Protein AF-B6QNZ9-F1 (afdb_monomer_lite)

Organism: Talaromyces marneffei (strain ATCC 18224 / CBS 334.59 / QM 7333) (NCBI:txid441960)

pLDDT: mean 78.68, std 23.87, range [28.11, 97.75]

Sequence (156 aa):
MSAETFTAIDEKLSDLDPTTTTTNTESVLPSVVNKGRLPYWLVNVPRDQWPDSCPEYLKEQSDKNIGILATPDEEYEWIRWEKVKELVRTNDIGKFQRLPSDLRRYLEYMFYLKQKYGSIMDFVVSERLHWDQEGGLKARGQPFECDGTYYFYLFS

Foldseek 3Di:
DDDDDDDDDDDDDDDDDDDDDDDDDDPDDVPPPDPDQDQLQCAPPDPVRDDPDRDPLRPPDDPVLSVQSSDHLVPDDDDDPVNVVVCVVVVVCVPDDDRNVVSVVVSVVLVVCCVPQVHPVSCCCCPPLVQCVPPHDDDDDDPPPDPSSDDDDDDD

Structure (mmCIF, N/CA/C/O backbone):
data_AF-B6QNZ9-F1
#
_entry.id   AF-B6QNZ9-F1
#
loop_
_atom_site.group_PDB
_atom_site.id
_atom_site.type_symbol
_atom_site.label_atom_id
_atom_site.label_alt_id
_atom_site.label_comp_id
_atom_site.label_asym_id
_atom_site.label_entity_id
_atom_site.label_seq_id
_atom_site.pdbx_PDB_ins_code
_atom_site.Cartn_x
_atom_site.Cartn_y
_atom_site.Cartn_z
_atom_site.occupancy
_atom_site.B_iso_or_equiv
_atom_site.auth_seq_id
_atom_site.auth_comp_id
_atom_site.auth_asym_id
_atom_site.auth_atom_id
_atom_site.pdbx_PDB_model_num
ATOM 1 N N . MET A 1 1 ? -77.987 -30.726 6.380 1.00 38.84 1 MET A N 1
ATOM 2 C CA . MET A 1 1 ? -76.918 -31.225 7.270 1.00 38.84 1 MET A CA 1
ATOM 3 C C . MET A 1 1 ? -76.407 -30.005 8.033 1.00 38.84 1 MET A C 1
ATOM 5 O O . MET A 1 1 ? -75.617 -29.266 7.473 1.00 38.84 1 MET A O 1
ATOM 9 N N . SER A 1 2 ? -77.211 -29.494 8.973 1.00 36.78 2 SER A N 1
ATOM 10 C CA . SER A 1 2 ? -77.195 -29.747 10.438 1.00 36.78 2 SER A CA 1
ATOM 11 C C . SER A 1 2 ? -76.055 -28.951 11.114 1.00 36.78 2 SER A C 1
ATOM 13 O O . SER A 1 2 ? -74.907 -29.261 10.832 1.00 36.78 2 SER A O 1
ATOM 15 N N . ALA A 1 3 ? -76.300 -27.788 11.752 1.00 29.36 3 ALA A N 1
ATOM 16 C CA . ALA A 1 3 ? -76.914 -27.561 13.089 1.00 29.36 3 ALA A CA 1
ATOM 17 C C . ALA A 1 3 ? -75.863 -27.845 14.208 1.00 29.36 3 ALA A C 1
ATOM 19 O O . ALA A 1 3 ? -75.221 -28.880 14.123 1.00 29.36 3 ALA A O 1
ATOM 20 N N . GLU A 1 4 ? -75.548 -27.053 15.245 1.00 36.56 4 GLU A N 1
ATOM 21 C CA . GLU A 1 4 ? -76.041 -25.802 15.847 1.00 36.56 4 GLU A CA 1
ATOM 22 C C . GLU A 1 4 ? -74.940 -25.167 16.733 1.00 36.56 4 GLU A C 1
ATOM 24 O O . GLU A 1 4 ? -73.913 -25.775 17.031 1.00 36.56 4 GLU A O 1
ATOM 29 N N . THR A 1 5 ? -75.219 -23.944 17.177 1.00 42.59 5 THR A N 1
ATOM 30 C CA . THR A 1 5 ? -74.669 -23.184 18.309 1.00 42.59 5 THR A CA 1
ATOM 31 C C . THR A 1 5 ? -74.682 -23.959 19.640 1.00 42.59 5 THR A C 1
ATOM 33 O O . THR A 1 5 ? -75.670 -24.623 19.938 1.00 42.59 5 THR A O 1
ATOM 36 N N . PHE A 1 6 ? -73.687 -23.758 20.518 1.00 36.94 6 PHE A N 1
ATOM 37 C CA . PHE A 1 6 ? -73.908 -23.840 21.971 1.00 36.94 6 PHE A CA 1
ATOM 38 C C . PHE A 1 6 ? -72.958 -22.933 22.772 1.00 36.94 6 PHE A C 1
ATOM 40 O O . PHE A 1 6 ? -71.812 -22.687 22.410 1.00 36.94 6 PHE A O 1
ATOM 47 N N . THR A 1 7 ? -73.535 -22.413 23.844 1.00 34.22 7 THR A N 1
ATOM 48 C CA . THR A 1 7 ? -73.175 -21.347 24.782 1.00 34.22 7 THR A CA 1
ATOM 49 C C . THR A 1 7 ? -72.118 -21.690 25.840 1.00 34.22 7 THR A C 1
ATOM 51 O O . THR A 1 7 ? -72.043 -22.825 26.290 1.00 34.22 7 THR A O 1
ATOM 54 N N . ALA A 1 8 ? -71.414 -20.634 26.272 1.00 34.53 8 ALA A N 1
ATOM 55 C CA . ALA A 1 8 ? -71.073 -20.219 27.644 1.00 34.53 8 ALA A CA 1
ATOM 56 C C . ALA A 1 8 ? -70.649 -21.253 28.708 1.00 34.53 8 ALA A C 1
ATOM 58 O O . ALA A 1 8 ? -71.414 -22.146 29.048 1.00 34.53 8 ALA A O 1
ATOM 59 N N . ILE A 1 9 ? -69.528 -20.958 29.380 1.00 40.38 9 ILE A N 1
ATOM 60 C CA . ILE A 1 9 ? -69.439 -20.939 30.852 1.00 40.38 9 ILE A CA 1
ATOM 61 C C . ILE A 1 9 ? -68.365 -19.931 31.289 1.00 40.38 9 ILE A C 1
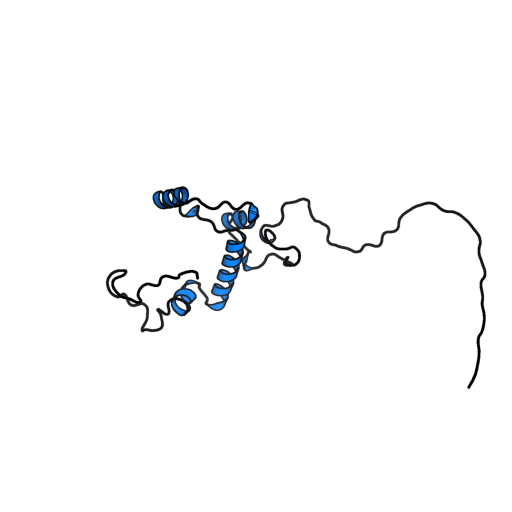ATOM 63 O O . ILE A 1 9 ? -67.204 -20.024 30.897 1.00 40.38 9 ILE A O 1
ATOM 67 N N . ASP A 1 10 ? -68.809 -18.973 32.093 1.00 36.75 10 ASP A N 1
ATOM 68 C CA . ASP A 1 10 ? -68.045 -18.024 32.895 1.00 36.75 10 ASP A CA 1
ATOM 69 C C . ASP A 1 10 ? -68.294 -18.424 34.355 1.00 36.75 10 ASP A C 1
ATOM 71 O O . ASP A 1 10 ? -69.453 -18.524 34.751 1.00 36.75 10 ASP A O 1
ATOM 75 N N . GLU A 1 11 ? -67.242 -18.705 35.125 1.00 38.25 11 GLU A N 1
ATOM 76 C CA . GLU A 1 11 ? -67.268 -18.584 36.587 1.00 38.25 11 GLU A CA 1
ATOM 77 C C . GLU A 1 11 ? -65.830 -18.595 37.133 1.00 38.25 11 GLU A C 1
ATOM 79 O O . GLU A 1 11 ? -65.190 -19.641 37.251 1.00 38.25 11 GLU A O 1
ATOM 84 N N . LYS A 1 12 ? -65.302 -17.417 37.483 1.00 35.50 12 LYS A N 1
ATOM 85 C CA . LYS A 1 12 ? -65.196 -16.973 38.888 1.00 35.50 12 LYS A CA 1
ATOM 86 C C . LYS A 1 12 ? -64.147 -15.863 39.042 1.00 35.50 12 LYS A C 1
ATOM 88 O O . LYS A 1 12 ? -62.945 -16.101 39.126 1.00 35.50 12 LYS A O 1
ATOM 93 N N . LEU A 1 13 ? -64.658 -14.638 39.124 1.00 29.86 13 LEU A N 1
ATOM 94 C CA . LEU A 1 13 ? -64.013 -13.470 39.724 1.00 29.86 13 LEU A CA 1
ATOM 95 C C . LEU A 1 13 ? -63.870 -13.680 41.247 1.00 29.86 13 LEU A C 1
ATOM 97 O O . LEU A 1 13 ? -64.850 -14.100 41.860 1.00 29.86 13 LEU A O 1
ATOM 101 N N . SER A 1 14 ? -62.722 -13.321 41.842 1.00 31.47 14 SER A N 1
ATOM 102 C CA . SER A 1 14 ? -62.644 -12.458 43.046 1.00 31.47 14 SER A CA 1
ATOM 103 C C . SER A 1 14 ? -61.202 -12.309 43.584 1.00 31.47 14 SER A C 1
ATOM 105 O O . SER A 1 14 ? -60.673 -13.224 44.212 1.00 31.47 14 SER A O 1
ATOM 107 N N . ASP A 1 15 ? -60.661 -11.106 43.357 1.00 32.25 15 ASP A N 1
ATOM 108 C CA . ASP A 1 15 ? -59.998 -10.204 44.322 1.00 32.25 15 ASP A CA 1
ATOM 109 C C . ASP A 1 15 ? -58.482 -10.262 44.652 1.00 32.25 15 ASP A C 1
ATOM 111 O O . ASP A 1 15 ? -57.931 -11.295 45.024 1.00 32.25 15 ASP A O 1
ATOM 115 N N . LEU A 1 16 ? -57.915 -9.029 44.679 1.00 37.25 16 LEU A N 1
ATOM 116 C CA . LEU A 1 16 ? -56.662 -8.502 45.288 1.00 37.25 16 LEU A CA 1
ATOM 117 C C . LEU A 1 16 ? -55.397 -8.543 44.395 1.00 37.25 16 LEU A C 1
ATOM 119 O O . LEU A 1 16 ? -55.033 -9.605 43.912 1.00 37.25 16 LEU A O 1
ATOM 123 N N . ASP A 1 17 ? -54.577 -7.508 44.158 1.00 36.06 17 ASP A N 1
ATOM 124 C CA . ASP A 1 17 ? -54.485 -6.045 44.383 1.00 36.06 17 ASP A CA 1
ATOM 125 C C . ASP A 1 17 ? -53.290 -5.580 43.479 1.00 36.06 17 ASP A C 1
ATOM 127 O O . ASP A 1 17 ? -52.432 -6.412 43.157 1.00 36.06 17 ASP A O 1
ATOM 131 N N . PRO A 1 18 ? -53.173 -4.322 43.004 1.00 45.38 18 PRO A N 1
ATOM 132 C CA . PRO A 1 18 ? -52.130 -3.903 42.069 1.00 45.38 18 PRO A CA 1
ATOM 133 C C . PRO A 1 18 ? -50.874 -3.472 42.831 1.00 45.38 18 PRO A C 1
ATOM 135 O O . PRO A 1 18 ? -51.019 -2.680 43.752 1.00 45.38 18 PRO A O 1
ATOM 138 N N . THR A 1 19 ? -49.665 -3.927 42.454 1.00 32.75 19 THR A N 1
ATOM 139 C CA . THR A 1 19 ? -48.354 -3.235 42.635 1.00 32.75 19 THR A CA 1
ATOM 140 C C . THR A 1 19 ? -47.168 -4.179 42.320 1.00 32.75 19 THR A C 1
ATOM 142 O O . THR A 1 19 ? -46.928 -5.144 43.030 1.00 32.75 19 THR A O 1
ATOM 145 N N . THR A 1 20 ? -46.402 -3.819 41.278 1.00 30.30 20 THR A N 1
ATOM 146 C CA . THR A 1 20 ? -44.933 -3.972 41.090 1.00 30.30 20 THR A CA 1
ATOM 147 C C . THR A 1 20 ? -44.271 -5.369 41.035 1.00 30.30 20 THR A C 1
ATOM 149 O O . THR A 1 20 ? -44.260 -6.115 42.006 1.00 30.30 20 THR A O 1
ATOM 152 N N . THR A 1 21 ? -43.486 -5.569 39.957 1.00 28.11 21 THR A N 1
ATOM 153 C CA . THR A 1 21 ? -42.100 -6.127 39.915 1.00 28.11 21 THR A CA 1
ATOM 154 C C . THR A 1 21 ? -41.899 -7.337 38.982 1.00 28.11 21 THR A C 1
ATOM 156 O O . THR A 1 21 ? -42.278 -8.455 39.296 1.00 28.11 21 THR A O 1
ATOM 159 N N . THR A 1 22 ? -41.192 -7.075 37.873 1.00 33.19 22 THR A N 1
ATOM 160 C CA . THR A 1 22 ? -40.150 -7.909 37.232 1.00 33.19 22 THR A CA 1
ATOM 161 C C . THR A 1 22 ? -40.462 -9.360 36.855 1.00 33.19 22 THR A C 1
ATOM 163 O O . THR A 1 22 ? -40.419 -10.252 37.694 1.00 33.19 22 THR A O 1
ATOM 166 N N . THR A 1 23 ? -40.508 -9.650 35.549 1.00 31.14 23 THR A N 1
ATOM 167 C CA . THR A 1 23 ? -39.873 -10.868 35.009 1.00 31.14 23 THR A CA 1
ATOM 168 C C . THR A 1 23 ? -39.393 -10.634 33.575 1.00 31.14 23 THR A C 1
ATOM 170 O O . THR A 1 23 ? -40.147 -10.224 32.697 1.00 31.14 23 THR A O 1
ATOM 173 N N . ASN A 1 24 ? -38.096 -10.863 33.386 1.00 37.91 24 ASN A N 1
ATOM 174 C CA . ASN A 1 24 ? -37.327 -10.729 32.158 1.00 37.91 24 ASN A CA 1
ATOM 175 C C . ASN A 1 24 ? -37.761 -11.753 31.095 1.00 37.91 24 ASN A C 1
ATOM 177 O O . ASN A 1 24 ? -38.006 -12.914 31.413 1.00 37.91 24 ASN A O 1
ATOM 181 N N . THR A 1 25 ? -37.763 -11.363 29.819 1.00 39.09 25 THR A N 1
ATOM 182 C CA . THR A 1 25 ? -37.587 -12.300 28.698 1.00 39.09 25 THR A CA 1
ATOM 183 C C . THR A 1 25 ? -36.467 -11.767 27.819 1.00 39.09 25 THR A C 1
ATOM 185 O O . THR A 1 25 ? -36.563 -10.728 27.172 1.00 39.09 25 THR A O 1
ATOM 188 N N . GLU A 1 26 ? -35.360 -12.479 27.925 1.00 36.31 26 GLU A N 1
ATOM 189 C CA . GLU A 1 26 ? -34.033 -12.224 27.399 1.00 36.31 26 GLU A CA 1
ATOM 190 C C . GLU A 1 26 ? -34.015 -12.543 25.893 1.00 36.31 26 GLU A C 1
ATOM 192 O O . GLU A 1 26 ? -33.980 -13.705 25.497 1.00 36.31 26 GLU A O 1
ATOM 197 N N . SER A 1 27 ? -34.045 -11.525 25.025 1.00 38.84 27 SER A N 1
ATOM 198 C CA . SER A 1 27 ? -33.531 -11.681 23.660 1.00 38.84 27 SER A CA 1
ATOM 199 C C . SER A 1 27 ? -32.040 -11.366 23.707 1.00 38.84 27 SER A C 1
ATOM 201 O O . SER A 1 27 ? -31.637 -10.201 23.744 1.00 38.84 27 SER A O 1
ATOM 203 N N . VAL A 1 28 ? -31.226 -12.415 23.783 1.00 42.44 28 VAL A N 1
ATOM 204 C CA . VAL A 1 28 ? -29.765 -12.343 23.851 1.00 42.44 28 VAL A CA 1
ATOM 205 C C . VAL A 1 28 ? -29.221 -11.754 22.545 1.00 42.44 28 VAL A C 1
ATOM 207 O O . VAL A 1 28 ? -28.956 -12.458 21.576 1.00 42.44 28 VAL A O 1
ATOM 210 N N . LEU A 1 29 ? -29.055 -10.435 22.518 1.00 43.94 29 LEU A N 1
ATOM 211 C CA . LEU A 1 29 ? -28.046 -9.778 21.696 1.00 43.94 29 LEU A CA 1
ATOM 212 C C . LEU A 1 29 ? -26.705 -9.978 22.412 1.00 43.94 29 LEU A C 1
ATOM 214 O O . LEU A 1 29 ? -26.655 -9.776 23.628 1.00 43.94 29 LEU A O 1
ATOM 218 N N . PRO A 1 30 ? -25.595 -10.300 21.730 1.00 43.25 30 PRO A N 1
ATOM 219 C CA . PRO A 1 30 ? -24.280 -10.178 22.339 1.00 43.25 30 PRO A CA 1
ATOM 220 C C . PRO A 1 30 ? -23.923 -8.686 22.454 1.00 43.25 30 PRO A C 1
ATOM 222 O O . PRO A 1 30 ? -23.079 -8.150 21.741 1.00 43.25 30 PRO A O 1
ATOM 225 N N . SER A 1 31 ? -24.589 -7.985 23.372 1.00 48.88 31 SER A N 1
ATOM 226 C CA . SER A 1 31 ? -24.222 -6.654 23.832 1.00 48.88 31 SER A CA 1
ATOM 227 C C . SER A 1 31 ? -23.122 -6.782 24.881 1.00 48.88 31 SER A C 1
ATOM 229 O O . SER A 1 31 ? -23.339 -6.580 26.072 1.00 48.88 31 SER A O 1
ATOM 231 N N . VAL A 1 32 ? -21.913 -7.095 24.424 1.00 44.34 32 VAL A N 1
ATOM 232 C CA . VAL A 1 32 ? -20.689 -6.715 25.138 1.00 44.34 32 VAL A CA 1
ATOM 233 C C . VAL A 1 32 ? -19.912 -5.779 24.225 1.00 44.34 32 VAL A C 1
ATOM 235 O O . VAL A 1 32 ? -18.787 -6.038 23.809 1.00 44.34 32 VAL A O 1
ATOM 238 N N . VAL A 1 33 ? -20.539 -4.652 23.880 1.00 43.19 33 VAL A N 1
ATOM 239 C CA . VAL A 1 33 ? -19.788 -3.504 23.379 1.00 43.19 33 VAL A CA 1
ATOM 240 C C . VAL A 1 33 ? -19.162 -2.870 24.611 1.00 43.19 33 VAL A C 1
ATOM 242 O O . VAL A 1 33 ? -19.738 -1.993 25.253 1.00 43.19 33 VAL A O 1
ATOM 245 N N . ASN A 1 34 ? -17.972 -3.358 24.970 1.00 44.84 34 ASN A N 1
ATOM 246 C CA . ASN A 1 34 ? -17.006 -2.535 25.684 1.00 44.84 34 ASN A CA 1
ATOM 247 C C . ASN A 1 34 ? -17.064 -1.136 25.049 1.00 44.84 34 ASN A C 1
ATOM 249 O O . ASN A 1 34 ? -17.006 -1.031 23.823 1.00 44.84 34 ASN A O 1
ATOM 253 N N . LYS A 1 35 ? -17.145 -0.061 25.842 1.00 46.28 35 LYS A N 1
ATOM 254 C CA . LYS A 1 35 ? -16.841 1.309 25.376 1.00 46.28 35 LYS A CA 1
ATOM 255 C C . LYS A 1 35 ? -15.336 1.428 25.063 1.00 46.28 35 LYS A C 1
ATOM 257 O O . LYS A 1 35 ? -14.641 2.301 25.567 1.00 46.28 35 LYS A O 1
ATOM 262 N N . GLY A 1 36 ? -14.827 0.473 24.297 1.00 56.78 36 GLY A N 1
ATOM 263 C CA . GLY A 1 36 ? -13.462 0.283 23.869 1.00 56.78 36 GLY A CA 1
ATOM 264 C C . GLY A 1 36 ? -13.418 0.472 22.364 1.00 56.78 36 GLY A C 1
ATOM 265 O O . GLY A 1 36 ? -14.348 0.124 21.639 1.00 56.78 36 GLY A O 1
ATOM 266 N N . ARG A 1 37 ? -12.339 1.100 21.922 1.00 80.75 37 ARG A N 1
ATOM 267 C CA . ARG A 1 37 ? -12.009 1.376 20.526 1.00 80.75 37 ARG A CA 1
ATOM 268 C C . ARG A 1 37 ? -12.308 0.154 19.642 1.00 80.75 37 ARG A C 1
ATOM 270 O O . ARG A 1 37 ? -11.962 -0.966 20.018 1.00 80.75 37 ARG A O 1
ATOM 277 N N . LEU A 1 38 ? -12.960 0.371 18.496 1.00 90.94 38 LEU A N 1
ATOM 278 C CA . LEU A 1 38 ? -13.261 -0.705 17.546 1.00 90.94 38 LEU A CA 1
ATOM 279 C C . LEU A 1 38 ? -11.969 -1.450 17.156 1.00 90.94 38 LEU A C 1
ATOM 281 O O . LEU A 1 38 ? -10.926 -0.806 17.001 1.00 90.94 38 LEU A O 1
ATOM 285 N N . PRO A 1 39 ? -12.015 -2.782 16.966 1.00 94.62 39 PRO A N 1
ATOM 286 C CA . PRO A 1 39 ? -10.936 -3.509 16.309 1.00 94.62 39 PRO A CA 1
ATOM 287 C C . PRO A 1 39 ? -10.586 -2.861 14.963 1.00 94.62 39 PRO A C 1
ATOM 289 O O . PRO A 1 39 ? -11.488 -2.481 14.218 1.00 94.62 39 PRO A O 1
ATOM 292 N N . TYR A 1 40 ? -9.296 -2.774 14.623 1.00 95.50 40 TYR A N 1
ATOM 293 C CA . TYR A 1 40 ? -8.833 -2.098 13.397 1.00 95.50 40 TYR A CA 1
ATOM 294 C C . TYR A 1 40 ? -9.516 -2.630 12.124 1.00 95.50 40 TYR A C 1
ATOM 296 O O . TYR A 1 40 ? -9.830 -1.874 11.214 1.00 95.50 40 TYR A O 1
ATOM 304 N N . TRP A 1 41 ? -9.821 -3.929 12.072 1.00 95.75 41 TRP A N 1
ATOM 305 C CA . TRP A 1 41 ? -10.470 -4.563 10.924 1.00 95.75 41 TRP A CA 1
ATOM 306 C C . TRP A 1 41 ? -11.964 -4.224 10.792 1.00 95.75 41 TRP A C 1
ATOM 308 O O . TRP A 1 41 ? -12.531 -4.499 9.735 1.00 95.75 41 TRP A O 1
ATOM 318 N N . LEU A 1 42 ? -12.576 -3.565 11.783 1.00 96.50 42 LEU A N 1
ATOM 319 C CA . LEU A 1 42 ? -13.943 -3.024 11.730 1.00 96.50 42 LEU A CA 1
ATOM 320 C C . LEU A 1 42 ? -14.000 -1.516 11.444 1.00 96.50 42 LEU A C 1
ATOM 322 O O . LEU A 1 42 ? -15.070 -0.996 11.128 1.00 96.50 42 LEU A O 1
ATOM 326 N N . VAL A 1 43 ? -12.876 -0.801 11.540 1.00 95.38 43 VAL A N 1
ATOM 327 C CA . VAL A 1 43 ? -12.821 0.639 11.244 1.00 95.38 43 VAL A CA 1
ATOM 328 C C . VAL A 1 43 ? -13.074 0.872 9.747 1.00 95.38 43 VAL A C 1
ATOM 330 O O . VAL A 1 43 ? -12.622 0.089 8.903 1.00 95.38 43 VAL A O 1
ATOM 333 N N . ASN A 1 44 ? -13.831 1.929 9.431 1.00 95.56 44 ASN A N 1
ATOM 334 C CA . ASN A 1 44 ? -14.304 2.296 8.085 1.00 95.56 44 ASN A CA 1
ATOM 335 C C . ASN A 1 44 ? -15.192 1.243 7.393 1.00 95.56 44 ASN A C 1
ATOM 337 O O . ASN A 1 44 ? -15.365 1.285 6.177 1.00 95.56 44 ASN A O 1
ATOM 341 N N . VAL A 1 45 ? -15.773 0.302 8.148 1.00 94.75 45 VAL A N 1
ATOM 342 C CA . VAL A 1 45 ? -16.742 -0.673 7.624 1.00 94.75 45 VAL A CA 1
ATOM 343 C C . VAL A 1 45 ? -18.142 -0.333 8.148 1.00 94.75 45 VAL A C 1
ATOM 345 O O . VAL A 1 45 ? -18.327 -0.275 9.371 1.00 94.75 45 VAL A O 1
ATOM 348 N N . PRO A 1 46 ? -19.139 -0.127 7.265 1.00 94.25 46 PRO A N 1
ATOM 349 C CA . PRO A 1 46 ? -20.537 0.013 7.663 1.00 94.25 46 PRO A CA 1
ATOM 350 C C . PRO A 1 46 ? -20.997 -1.166 8.527 1.00 94.25 46 PRO A C 1
ATOM 352 O O . PRO A 1 46 ? -20.605 -2.308 8.292 1.00 94.25 46 PRO A O 1
ATOM 355 N N . ARG A 1 47 ? -21.816 -0.901 9.551 1.00 92.44 47 ARG A N 1
ATOM 356 C CA . ARG A 1 47 ? -22.203 -1.909 10.559 1.00 92.44 47 ARG A CA 1
ATOM 357 C C . ARG A 1 47 ? -22.929 -3.118 9.960 1.00 92.44 47 ARG A C 1
ATOM 359 O O . ARG A 1 47 ? -22.798 -4.220 10.476 1.00 92.44 47 ARG A O 1
ATOM 366 N N . ASP A 1 48 ? -23.677 -2.904 8.888 1.00 95.69 48 ASP A N 1
ATOM 367 C CA . ASP A 1 48 ? -24.368 -3.920 8.090 1.00 95.69 48 ASP A CA 1
ATOM 368 C C . ASP A 1 48 ? -23.416 -4.852 7.320 1.00 95.69 48 ASP A C 1
ATOM 370 O O . ASP A 1 48 ? -23.825 -5.930 6.904 1.00 95.69 48 ASP A O 1
ATOM 374 N N . GLN A 1 49 ? -22.148 -4.464 7.165 1.00 94.38 49 GLN A N 1
ATOM 375 C CA . GLN A 1 49 ? -21.113 -5.206 6.436 1.00 94.38 49 GLN A CA 1
ATOM 376 C C . GLN A 1 49 ? -20.024 -5.760 7.361 1.00 94.38 49 GLN A C 1
ATOM 378 O O . GLN A 1 49 ? -18.951 -6.156 6.901 1.00 94.38 49 GLN A O 1
ATOM 383 N N . TRP A 1 50 ? -20.251 -5.757 8.675 1.00 94.75 50 TRP A N 1
ATOM 384 C CA . TRP A 1 50 ? -19.273 -6.284 9.618 1.00 94.75 50 TRP A CA 1
ATOM 385 C C . TRP A 1 50 ? -19.117 -7.796 9.441 1.00 94.75 50 TRP A C 1
ATOM 387 O O . TRP A 1 50 ? -20.105 -8.520 9.553 1.00 94.75 50 TRP A O 1
ATOM 397 N N . PRO A 1 51 ? -17.892 -8.287 9.184 1.00 93.44 51 PRO A N 1
ATOM 398 C CA . PRO A 1 51 ? -17.659 -9.717 9.111 1.00 93.44 51 PRO A CA 1
ATOM 399 C C . PRO A 1 51 ? -17.732 -10.338 10.512 1.00 93.44 51 PRO A C 1
ATOM 401 O O . PRO A 1 51 ? -17.368 -9.702 11.503 1.00 93.44 51 PRO A O 1
ATOM 404 N N . ASP A 1 52 ? -18.133 -11.609 10.584 1.00 92.56 52 ASP A N 1
ATOM 405 C CA . ASP A 1 52 ? -18.242 -12.357 11.848 1.00 92.56 52 ASP A CA 1
ATOM 406 C C . ASP A 1 52 ? -16.893 -12.513 12.573 1.00 92.56 52 ASP A C 1
ATOM 408 O O . ASP A 1 52 ? -16.831 -12.718 13.785 1.00 92.56 52 ASP A O 1
ATOM 412 N N . SER A 1 53 ? -15.789 -12.437 11.826 1.00 95.00 53 SER A N 1
ATOM 413 C CA . SER A 1 53 ? -14.426 -12.555 12.341 1.00 95.00 53 SER A CA 1
ATOM 414 C C . SER A 1 53 ? -13.438 -11.731 11.510 1.00 95.00 53 SER A C 1
ATOM 416 O O . SER A 1 53 ? -13.776 -11.233 10.435 1.00 95.00 53 SER A O 1
ATOM 418 N N . CYS A 1 54 ? -12.205 -11.577 12.007 1.00 96.12 54 CYS A N 1
ATOM 419 C CA . CYS A 1 54 ? -11.154 -10.861 11.283 1.00 96.12 54 CYS A CA 1
ATOM 420 C C . CYS A 1 54 ? -10.858 -11.558 9.937 1.00 96.12 54 CYS A C 1
ATOM 422 O O . CYS A 1 54 ? -10.436 -12.721 9.957 1.00 96.12 54 CYS A O 1
ATOM 424 N N . PRO A 1 55 ? -11.038 -10.872 8.788 1.00 97.00 55 PRO A N 1
ATOM 425 C CA . PRO A 1 55 ? -10.764 -11.447 7.475 1.00 97.00 55 PRO A CA 1
ATOM 426 C C . PRO A 1 55 ? -9.326 -11.957 7.352 1.00 97.00 55 PRO A C 1
ATOM 428 O O . PRO A 1 55 ? -8.399 -11.300 7.822 1.00 97.00 55 PRO A O 1
ATOM 431 N N . GLU A 1 56 ? -9.119 -13.087 6.665 1.00 97.06 56 GLU A N 1
ATOM 432 C CA . GLU A 1 56 ? -7.786 -13.701 6.506 1.00 97.06 56 GLU A CA 1
ATOM 433 C C . GLU A 1 56 ? -6.741 -12.722 5.960 1.00 97.06 56 GLU A C 1
ATOM 435 O O . GLU A 1 56 ? -5.628 -12.650 6.471 1.00 97.06 56 GLU A O 1
ATOM 440 N N . TYR A 1 57 ? -7.115 -11.900 4.974 1.00 96.50 57 TYR A N 1
ATOM 441 C CA . TYR A 1 57 ? -6.214 -10.919 4.363 1.00 96.50 57 TYR A CA 1
ATOM 442 C C . TYR A 1 57 ? -5.800 -9.775 5.307 1.00 96.50 57 TYR A C 1
ATOM 444 O O . TYR A 1 57 ? -4.890 -9.013 4.981 1.00 96.50 57 TYR A O 1
ATOM 452 N N . LEU A 1 58 ? -6.459 -9.646 6.462 1.00 97.12 58 LEU A N 1
ATOM 453 C CA . LEU A 1 58 ? -6.123 -8.696 7.522 1.00 97.12 58 LEU A CA 1
ATOM 454 C C . LEU A 1 58 ? -5.451 -9.360 8.717 1.00 97.12 58 LEU A C 1
ATOM 456 O O . LEU A 1 58 ? -5.020 -8.653 9.619 1.00 97.12 58 LEU A O 1
ATOM 460 N N . LYS A 1 59 ? -5.310 -10.685 8.753 1.00 95.69 59 LYS A N 1
ATOM 461 C CA . LYS A 1 59 ? -4.533 -11.323 9.814 1.00 95.69 59 LYS A CA 1
ATOM 462 C C . LYS A 1 59 ? -3.049 -11.001 9.652 1.00 95.69 59 LYS A C 1
ATOM 464 O O . LYS A 1 59 ? -2.578 -10.702 8.553 1.00 95.69 59 LYS A O 1
ATOM 469 N N . GLU A 1 60 ? -2.339 -11.021 10.780 1.00 93.25 60 GLU A N 1
ATOM 470 C CA . GLU A 1 60 ? -0.872 -10.907 10.843 1.00 93.25 60 GLU A CA 1
ATOM 471 C C . GLU A 1 60 ? -0.297 -9.673 10.120 1.00 93.25 60 GLU A C 1
ATOM 473 O O . GLU A 1 60 ? 0.800 -9.696 9.562 1.00 93.25 60 GLU A O 1
ATOM 478 N N . GLN A 1 61 ? -1.041 -8.565 10.124 1.00 96.12 61 GLN A N 1
ATOM 479 C CA . GLN A 1 61 ? -0.551 -7.305 9.575 1.00 96.12 61 GLN A CA 1
ATOM 480 C C . GLN A 1 61 ? 0.543 -6.703 10.458 1.00 96.12 61 GLN A C 1
ATOM 482 O O . GLN A 1 61 ? 0.546 -6.864 11.676 1.00 96.12 61 GLN A O 1
ATOM 487 N N . SER A 1 62 ? 1.460 -5.964 9.834 1.00 95.44 62 SER A N 1
ATOM 488 C CA . SER A 1 62 ? 2.484 -5.215 10.563 1.00 95.44 62 SER A CA 1
ATOM 489 C C . SER A 1 62 ? 1.863 -4.144 11.460 1.00 95.44 62 SER A C 1
ATOM 491 O O . SER A 1 62 ? 0.805 -3.599 11.137 1.00 95.44 62 SER A O 1
ATOM 493 N N . ASP A 1 63 ? 2.567 -3.752 12.523 1.00 95.62 63 ASP A N 1
ATOM 494 C CA . ASP A 1 63 ? 2.118 -2.688 13.435 1.00 95.62 63 ASP A CA 1
ATOM 495 C C . ASP A 1 63 ? 1.787 -1.385 12.697 1.00 95.62 63 ASP A C 1
ATOM 497 O O . ASP A 1 63 ? 0.813 -0.703 13.017 1.00 95.62 63 ASP A O 1
ATOM 501 N N . LYS A 1 64 ? 2.556 -1.062 11.646 1.00 94.12 64 LYS A N 1
ATOM 502 C CA . LYS A 1 64 ? 2.284 0.090 10.779 1.00 94.12 64 LYS A CA 1
ATOM 503 C C . LYS A 1 64 ? 0.935 -0.050 10.069 1.00 94.12 64 LYS A C 1
ATOM 505 O O . LYS A 1 64 ? 0.156 0.899 10.062 1.00 94.12 64 LYS A O 1
ATOM 510 N N . ASN A 1 65 ? 0.658 -1.205 9.465 1.00 96.00 65 ASN A N 1
ATOM 511 C CA . ASN A 1 65 ? -0.606 -1.439 8.767 1.00 96.00 65 ASN A CA 1
ATOM 512 C C . ASN A 1 65 ? -1.783 -1.454 9.74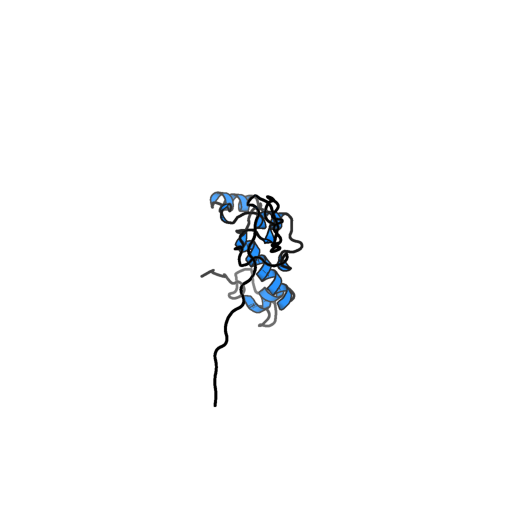4 1.00 96.00 65 ASN A C 1
ATOM 514 O O . ASN A 1 65 ? -2.802 -0.840 9.450 1.00 96.00 65 ASN A O 1
ATOM 518 N N . ILE A 1 66 ? -1.633 -2.096 10.907 1.00 96.56 66 ILE A N 1
ATOM 519 C CA . ILE A 1 66 ? -2.646 -2.090 11.971 1.00 96.56 66 ILE A CA 1
ATOM 520 C C . ILE A 1 66 ? -2.943 -0.652 12.400 1.00 96.56 66 ILE A C 1
ATOM 522 O O . ILE A 1 66 ? -4.108 -0.280 12.502 1.00 96.56 66 ILE A O 1
ATOM 526 N N . GLY A 1 67 ? -1.904 0.167 12.596 1.00 95.19 67 GLY A N 1
ATOM 527 C CA . GLY A 1 67 ? -2.042 1.580 12.937 1.00 95.19 67 GLY A CA 1
ATOM 528 C C . GLY A 1 67 ? -2.835 2.365 11.893 1.00 95.19 67 GLY A C 1
ATOM 529 O O . GLY A 1 67 ? -3.773 3.059 12.261 1.00 95.19 67 GLY A O 1
ATOM 530 N N . ILE A 1 68 ? -2.511 2.204 10.605 1.00 95.56 68 ILE A N 1
ATOM 531 C CA . ILE A 1 68 ? -3.230 2.875 9.509 1.00 95.56 68 ILE A CA 1
ATOM 532 C C . ILE A 1 68 ? -4.682 2.387 9.427 1.00 95.56 68 ILE A C 1
ATOM 534 O O . ILE A 1 68 ? -5.593 3.198 9.331 1.00 95.56 68 ILE A O 1
ATOM 538 N N . LEU A 1 69 ? -4.918 1.073 9.489 1.00 96.75 69 LEU A N 1
ATOM 539 C CA . LEU A 1 69 ? -6.264 0.493 9.415 1.00 96.75 69 LEU A CA 1
ATOM 540 C C . LEU A 1 69 ? -7.137 0.875 10.617 1.00 96.75 69 LEU A C 1
ATOM 542 O O . LEU A 1 69 ? -8.353 0.887 10.498 1.00 96.75 69 LEU A O 1
ATOM 546 N N . ALA A 1 70 ? -6.535 1.180 11.768 1.00 95.94 70 ALA A N 1
ATOM 547 C CA . ALA A 1 70 ? -7.242 1.622 12.966 1.00 95.94 70 ALA A CA 1
ATOM 548 C C . ALA A 1 70 ? -7.636 3.113 12.944 1.00 95.94 70 ALA A C 1
ATOM 550 O O . ALA A 1 70 ? -8.228 3.588 13.919 1.00 95.94 70 ALA A O 1
ATOM 551 N N . THR A 1 71 ? -7.289 3.847 11.885 1.00 95.00 71 THR A N 1
ATOM 552 C CA . THR A 1 71 ? -7.605 5.268 11.713 1.00 95.00 71 THR A CA 1
ATOM 553 C C . THR A 1 71 ? -8.870 5.432 10.862 1.00 95.00 71 THR A C 1
ATOM 555 O O . THR A 1 71 ? -8.948 4.846 9.778 1.00 95.00 71 THR A O 1
ATOM 558 N N . PRO A 1 72 ? -9.867 6.213 11.316 1.00 95.94 72 PRO A N 1
ATOM 559 C CA . PRO A 1 72 ? -11.000 6.600 10.483 1.00 95.94 72 PRO A CA 1
ATOM 560 C C . PRO A 1 72 ? -10.546 7.323 9.211 1.00 95.94 72 PRO A C 1
ATOM 562 O O . PRO A 1 72 ? -9.596 8.105 9.252 1.00 95.94 72 PRO A O 1
ATOM 565 N N . ASP A 1 73 ? -11.214 7.090 8.083 1.00 96.38 73 ASP A N 1
ATOM 566 C CA . ASP A 1 73 ? -10.864 7.759 6.822 1.00 96.38 73 ASP A CA 1
ATOM 567 C C . ASP A 1 73 ? -10.986 9.290 6.937 1.00 96.38 73 ASP A C 1
ATOM 569 O O . ASP A 1 73 ? -10.231 10.019 6.299 1.00 96.38 73 ASP A O 1
ATOM 573 N N . GLU A 1 74 ? -11.888 9.791 7.786 1.00 95.69 74 GLU A N 1
ATOM 574 C CA . GLU A 1 74 ? -12.088 11.221 8.040 1.00 95.69 74 GLU A CA 1
ATOM 575 C C . GLU A 1 74 ? -10.893 11.887 8.738 1.00 95.6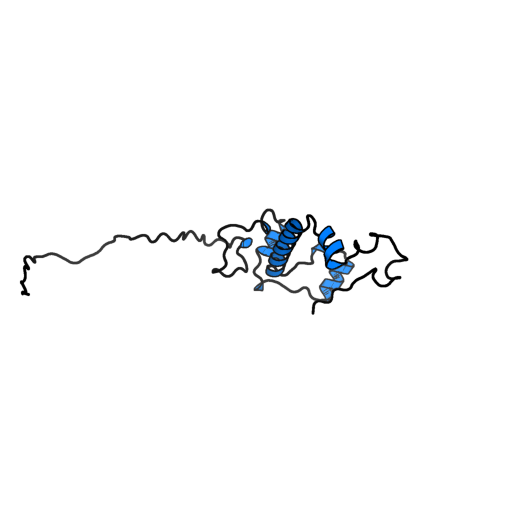9 74 GLU A C 1
ATOM 577 O O . GLU A 1 74 ? -10.698 13.095 8.611 1.00 95.69 74 GLU A O 1
ATOM 582 N N . GLU A 1 75 ? -10.088 11.112 9.467 1.00 94.75 75 GLU A N 1
ATOM 583 C CA . GLU A 1 75 ? -8.869 11.585 10.134 1.00 94.75 75 GLU A CA 1
ATOM 584 C C . GLU A 1 75 ? -7.641 11.518 9.210 1.00 94.75 75 GLU A C 1
ATOM 586 O O . GLU A 1 75 ? -6.535 11.898 9.601 1.00 94.75 75 GLU A O 1
ATOM 591 N N . TYR A 1 76 ? -7.802 11.026 7.978 1.00 93.88 76 TYR A N 1
ATOM 592 C CA . TYR A 1 76 ? -6.703 10.929 7.032 1.00 93.88 76 TYR A CA 1
ATOM 593 C C . TYR A 1 76 ? -6.313 12.299 6.466 1.00 93.88 76 TYR A C 1
ATOM 595 O O . TYR A 1 76 ? -7.068 12.950 5.741 1.00 93.88 76 TYR A O 1
ATOM 603 N N . GLU A 1 77 ? -5.070 12.703 6.723 1.00 91.44 77 GLU A N 1
ATOM 604 C CA . GLU A 1 77 ? -4.496 13.920 6.156 1.00 91.44 77 GLU A CA 1
ATOM 605 C C . GLU A 1 77 ? -3.722 13.648 4.860 1.00 91.44 77 GLU A C 1
ATOM 607 O O . GLU A 1 77 ? -2.764 12.869 4.811 1.00 91.44 77 GLU A O 1
ATOM 612 N N . TRP A 1 78 ? -4.092 14.366 3.798 1.00 92.19 78 TRP A N 1
ATOM 613 C CA . TRP A 1 78 ? -3.384 14.319 2.522 1.00 92.19 78 TRP A CA 1
ATOM 614 C C . TRP A 1 78 ? -2.013 14.993 2.610 1.00 92.19 78 TRP A C 1
ATOM 616 O O . TRP A 1 78 ? -1.877 16.151 3.017 1.00 92.19 78 TRP A O 1
ATOM 626 N N . ILE A 1 79 ? -0.980 14.291 2.140 1.00 92.44 79 ILE A N 1
ATOM 627 C CA . ILE A 1 79 ? 0.379 14.831 2.086 1.00 92.44 79 ILE A CA 1
ATOM 628 C C . ILE A 1 79 ? 0.432 15.950 1.040 1.00 92.44 79 ILE A C 1
ATOM 630 O O . ILE A 1 79 ? 0.238 15.730 -0.155 1.00 92.44 79 ILE A O 1
ATOM 634 N N . ARG A 1 80 ? 0.742 17.169 1.490 1.00 95.31 80 ARG A N 1
ATOM 635 C CA . ARG A 1 80 ? 0.915 18.332 0.609 1.00 95.31 80 ARG A CA 1
ATOM 636 C C . ARG A 1 80 ? 2.137 18.169 -0.293 1.00 95.31 80 ARG A C 1
ATOM 638 O O . ARG A 1 80 ? 3.152 17.619 0.128 1.00 95.31 80 ARG A O 1
ATOM 645 N N . TRP A 1 81 ? 2.086 18.766 -1.484 1.00 96.44 81 TRP A N 1
ATOM 646 C CA . TRP A 1 81 ? 3.153 18.668 -2.489 1.00 96.44 81 TRP A CA 1
ATOM 647 C C . TRP A 1 81 ? 4.553 19.026 -1.968 1.00 96.44 81 TRP A C 1
ATOM 649 O O . TRP A 1 81 ? 5.518 18.310 -2.223 1.00 96.44 81 TRP A O 1
ATOM 659 N N . GLU A 1 82 ? 4.669 20.087 -1.168 1.00 97.12 82 GLU A N 1
ATOM 660 C CA . GLU A 1 82 ? 5.953 20.476 -0.570 1.00 97.12 82 GLU A CA 1
ATOM 661 C C . GLU A 1 82 ? 6.531 19.391 0.342 1.00 97.12 82 GLU A C 1
ATOM 663 O O . GLU A 1 82 ? 7.730 19.117 0.319 1.00 97.12 82 GLU A O 1
ATOM 668 N N . LYS A 1 83 ? 5.665 18.704 1.093 1.00 95.81 83 LYS A N 1
ATOM 669 C CA . LYS A 1 83 ? 6.084 17.593 1.941 1.00 95.81 83 LYS A CA 1
ATOM 670 C C . LYS A 1 83 ? 6.475 16.372 1.112 1.00 95.81 83 LYS A C 1
ATOM 672 O O . LYS A 1 83 ? 7.455 15.725 1.460 1.00 95.81 83 LYS A O 1
ATOM 677 N N . VAL A 1 84 ? 5.770 16.086 0.014 1.00 96.50 84 VAL A N 1
ATOM 678 C CA . VAL A 1 84 ? 6.144 15.011 -0.926 1.00 96.50 84 VAL A CA 1
ATOM 679 C C . VAL A 1 84 ? 7.567 15.223 -1.440 1.00 96.50 84 VAL A C 1
ATOM 681 O O . VAL A 1 84 ? 8.389 14.314 -1.335 1.00 96.50 84 VAL A O 1
ATOM 684 N N . LYS A 1 85 ? 7.883 16.430 -1.931 1.00 97.44 85 LYS A N 1
ATOM 685 C CA . LYS A 1 85 ? 9.231 16.766 -2.416 1.00 97.44 85 LYS A CA 1
ATOM 686 C C . LYS A 1 85 ? 10.291 16.553 -1.340 1.00 97.44 85 LYS A C 1
ATOM 688 O O . LYS A 1 85 ? 11.333 15.972 -1.628 1.00 97.44 85 LYS A O 1
ATOM 693 N N . GLU A 1 86 ? 10.015 16.980 -0.110 1.00 97.50 86 GLU A N 1
ATOM 694 C CA . GLU A 1 86 ? 10.949 16.799 1.001 1.00 97.50 86 GLU A CA 1
ATOM 695 C C . GLU A 1 86 ? 11.183 15.319 1.327 1.00 97.50 86 GLU A C 1
ATOM 697 O O . GLU A 1 86 ? 12.331 14.907 1.444 1.00 97.50 86 GLU A O 1
ATOM 702 N N . LEU A 1 87 ? 10.123 14.506 1.403 1.00 97.00 87 LEU A N 1
ATOM 703 C CA . LEU A 1 87 ? 10.238 13.066 1.671 1.00 97.00 87 LEU A CA 1
ATOM 704 C C . LEU A 1 87 ? 11.046 12.336 0.591 1.00 97.00 87 LEU A C 1
ATOM 706 O O . LEU A 1 87 ? 11.852 11.464 0.910 1.00 97.00 87 LEU A O 1
ATOM 710 N N . VAL A 1 88 ? 10.860 12.705 -0.680 1.00 97.00 88 VAL A N 1
ATOM 711 C CA . VAL A 1 88 ? 11.656 12.159 -1.790 1.00 97.00 88 VAL A CA 1
ATOM 712 C C . VAL A 1 88 ? 13.115 12.599 -1.667 1.00 97.00 88 VAL A C 1
ATOM 714 O O . VAL A 1 88 ? 14.015 11.769 -1.772 1.00 97.00 88 VAL A O 1
ATOM 717 N N . ARG A 1 89 ? 13.365 13.884 -1.383 1.00 97.62 89 ARG A N 1
ATOM 718 C CA . ARG A 1 89 ? 14.717 14.440 -1.224 1.00 97.62 89 ARG A CA 1
ATOM 719 C C . ARG A 1 89 ? 15.492 13.774 -0.083 1.00 97.62 89 ARG A C 1
ATOM 721 O O . ARG A 1 89 ? 16.699 13.585 -0.204 1.00 97.62 89 ARG A O 1
ATOM 728 N N . THR A 1 90 ? 14.824 13.431 1.018 1.00 97.56 90 THR A N 1
ATOM 729 C CA . THR A 1 90 ? 15.441 12.763 2.177 1.00 97.56 90 THR A CA 1
ATOM 730 C C . THR A 1 90 ? 15.417 11.239 2.097 1.00 97.56 90 THR A C 1
ATOM 732 O O . THR A 1 90 ? 15.894 10.589 3.024 1.00 97.56 90 THR A O 1
ATOM 735 N N . ASN A 1 91 ? 14.873 10.662 1.020 1.00 95.94 91 ASN A N 1
ATOM 736 C CA . ASN A 1 91 ? 14.632 9.224 0.879 1.00 95.94 91 ASN A CA 1
ATOM 737 C C . ASN A 1 91 ? 13.787 8.623 2.028 1.00 95.94 91 ASN A C 1
ATOM 739 O O . ASN A 1 91 ? 13.883 7.435 2.334 1.00 95.94 91 ASN A O 1
ATOM 743 N N . ASP A 1 92 ? 12.927 9.427 2.662 1.00 95.31 92 ASP A N 1
ATOM 744 C CA . ASP A 1 92 ? 12.006 8.984 3.718 1.00 95.31 92 ASP A CA 1
ATOM 745 C C . ASP A 1 92 ? 10.676 8.499 3.115 1.00 95.31 92 ASP A C 1
ATOM 747 O O . ASP A 1 92 ? 9.572 8.920 3.476 1.00 95.31 92 ASP A O 1
ATOM 751 N N . ILE A 1 93 ? 10.782 7.594 2.138 1.00 92.56 93 ILE A N 1
ATOM 752 C CA . ILE A 1 93 ? 9.635 7.050 1.397 1.00 92.56 93 ILE A CA 1
ATOM 753 C C . ILE A 1 93 ? 8.693 6.232 2.292 1.00 92.56 93 ILE A C 1
ATOM 755 O O . ILE A 1 93 ? 7.523 6.035 1.969 1.00 92.56 93 ILE A O 1
ATOM 759 N N . GLY A 1 94 ? 9.178 5.787 3.456 1.00 91.06 94 GLY A N 1
ATOM 760 C CA . GLY A 1 94 ? 8.395 5.052 4.444 1.00 91.06 94 GLY A CA 1
ATOM 761 C C . GLY A 1 94 ? 7.258 5.868 5.063 1.00 91.06 94 GLY A C 1
ATOM 762 O O . GLY A 1 94 ? 6.358 5.273 5.658 1.00 91.06 94 GLY A O 1
ATOM 763 N N . LYS A 1 95 ? 7.258 7.199 4.917 1.00 92.00 95 LYS A N 1
ATOM 764 C CA . LYS A 1 95 ? 6.171 8.081 5.376 1.00 92.00 95 LYS A CA 1
ATOM 765 C C . LYS A 1 95 ? 4.996 8.153 4.414 1.00 92.00 95 LYS A C 1
ATOM 767 O O . LYS A 1 95 ? 3.925 8.592 4.823 1.00 92.00 95 LYS A O 1
ATOM 772 N N . PHE A 1 96 ? 5.164 7.715 3.167 1.00 93.69 96 PHE A N 1
ATOM 773 C CA . PHE A 1 96 ? 4.022 7.570 2.278 1.00 93.69 96 PHE A CA 1
ATOM 774 C C . PHE A 1 96 ? 3.098 6.479 2.823 1.00 93.69 96 PHE A C 1
ATOM 776 O O . PHE A 1 96 ? 3.517 5.363 3.157 1.00 93.69 96 PHE A O 1
ATOM 783 N N . GLN A 1 97 ? 1.826 6.836 2.940 1.00 92.75 97 GLN A N 1
ATOM 784 C CA . GLN A 1 97 ? 0.763 5.970 3.417 1.00 92.75 97 GLN A CA 1
ATOM 785 C C . GLN A 1 97 ? -0.439 6.088 2.488 1.00 92.75 97 GLN A C 1
ATOM 787 O O . GLN A 1 97 ? -0.600 7.086 1.788 1.00 92.75 97 GLN A O 1
ATOM 792 N N . ARG A 1 98 ? -1.245 5.031 2.457 1.00 94.94 98 ARG A N 1
ATOM 793 C CA . ARG A 1 98 ? -2.519 5.014 1.738 1.00 94.94 98 ARG A CA 1
ATOM 794 C C . ARG A 1 98 ? -3.620 5.485 2.683 1.00 94.94 98 ARG A C 1
ATOM 796 O O . ARG A 1 98 ? -3.473 5.334 3.897 1.00 94.94 98 ARG A O 1
ATOM 803 N N . LEU A 1 99 ? -4.720 5.973 2.116 1.00 96.38 99 LEU A N 1
ATOM 804 C CA . LEU A 1 99 ? -5.986 6.097 2.837 1.00 96.38 99 LEU A CA 1
ATOM 805 C C . LEU A 1 99 ? -6.325 4.739 3.496 1.00 96.38 99 LEU A C 1
ATOM 807 O O . LEU A 1 99 ? -6.118 3.709 2.841 1.00 96.38 99 LEU A O 1
ATOM 811 N N . PRO A 1 100 ? -6.814 4.686 4.749 1.00 97.19 100 PRO A N 1
ATOM 812 C CA . PRO A 1 100 ? -7.066 3.423 5.443 1.00 97.19 100 PRO A CA 1
ATOM 813 C C . PRO A 1 100 ? -7.974 2.455 4.673 1.00 97.19 100 PRO A C 1
ATOM 815 O O . PRO A 1 100 ? -7.619 1.282 4.512 1.00 97.19 100 PRO A O 1
ATOM 818 N N . SER A 1 101 ? -9.087 2.926 4.104 1.00 96.81 101 SER A N 1
ATOM 819 C CA . SER A 1 101 ? -9.941 2.080 3.254 1.00 96.81 101 SER A CA 1
ATOM 820 C C . SER A 1 101 ? -9.251 1.588 1.980 1.00 96.81 101 SER A C 1
ATOM 822 O O . SER A 1 101 ? -9.472 0.452 1.556 1.00 96.81 101 SER A O 1
ATOM 824 N N . ASP A 1 102 ? -8.371 2.387 1.377 1.00 97.19 102 ASP A N 1
ATOM 825 C CA . ASP A 1 102 ? -7.602 1.949 0.207 1.00 97.19 102 ASP A CA 1
ATOM 826 C C . ASP A 1 102 ? -6.522 0.941 0.581 1.00 97.19 102 ASP A C 1
ATOM 828 O O . ASP A 1 102 ? -6.254 0.014 -0.183 1.00 97.19 102 ASP A O 1
ATOM 832 N N . LEU A 1 103 ? -5.925 1.068 1.771 1.00 97.75 103 LEU A N 1
ATOM 833 C CA . LEU A 1 103 ? -5.031 0.047 2.300 1.00 97.75 103 LEU A CA 1
ATOM 834 C C . LEU A 1 103 ? -5.775 -1.280 2.487 1.00 97.75 103 LEU A C 1
ATOM 836 O O . LEU A 1 103 ? -5.246 -2.315 2.089 1.00 97.75 103 LEU A O 1
ATOM 840 N N . ARG A 1 104 ? -7.003 -1.261 3.020 1.00 97.56 104 ARG A N 1
ATOM 841 C CA . ARG A 1 104 ? -7.844 -2.464 3.137 1.00 97.56 104 ARG A CA 1
ATOM 842 C C . ARG A 1 104 ? -8.079 -3.121 1.777 1.00 97.56 104 ARG A C 1
ATOM 844 O O . ARG A 1 104 ? -7.766 -4.300 1.625 1.00 97.56 104 ARG A O 1
ATOM 851 N N . ARG A 1 105 ? -8.562 -2.361 0.786 1.00 97.44 105 ARG A N 1
ATOM 852 C CA . ARG A 1 105 ? -8.803 -2.863 -0.584 1.00 97.44 105 ARG A CA 1
ATOM 853 C C . ARG A 1 105 ? -7.528 -3.403 -1.224 1.00 97.44 105 ARG A C 1
ATOM 855 O O . ARG A 1 105 ? -7.543 -4.437 -1.884 1.00 97.44 105 ARG A O 1
ATOM 862 N N . TYR A 1 106 ? -6.407 -2.718 -1.009 1.00 97.06 106 TYR A N 1
ATOM 863 C CA . TYR A 1 106 ? -5.107 -3.160 -1.492 1.00 97.06 106 TYR A CA 1
ATOM 864 C C . TYR A 1 106 ? -4.706 -4.506 -0.880 1.00 97.06 106 TYR A C 1
ATOM 866 O O . TYR A 1 106 ? -4.287 -5.396 -1.615 1.00 97.06 106 TYR A O 1
ATOM 874 N N . LEU A 1 107 ? -4.843 -4.681 0.438 1.00 97.25 107 LEU A N 1
ATOM 875 C CA . LEU A 1 107 ? -4.502 -5.936 1.116 1.00 97.25 107 LEU A CA 1
ATOM 876 C C . LEU A 1 107 ? -5.385 -7.094 0.646 1.00 97.25 107 LEU A C 1
ATOM 878 O O . LEU A 1 107 ? -4.865 -8.172 0.362 1.00 97.25 107 LEU A O 1
ATOM 882 N N . GLU A 1 108 ? -6.685 -6.853 0.493 1.00 97.31 108 GLU A N 1
ATOM 883 C CA . GLU A 1 108 ? -7.627 -7.826 -0.064 1.00 97.31 108 GLU A CA 1
ATOM 884 C C . GLU A 1 108 ? -7.231 -8.245 -1.487 1.00 97.31 108 GLU A C 1
ATOM 886 O O . GLU A 1 108 ? -7.096 -9.434 -1.781 1.00 97.31 108 GLU A O 1
ATOM 891 N N . TYR A 1 109 ? -6.951 -7.274 -2.360 1.00 96.44 109 TYR A N 1
ATOM 892 C CA . TYR A 1 109 ? -6.538 -7.550 -3.732 1.00 96.44 109 TYR A CA 1
ATOM 893 C C . TYR A 1 109 ? -5.191 -8.284 -3.798 1.00 96.44 109 TYR A C 1
ATOM 895 O O . TYR A 1 109 ? -5.040 -9.239 -4.556 1.00 96.44 109 TYR A O 1
ATOM 903 N N . MET A 1 110 ? -4.215 -7.897 -2.970 1.00 95.75 110 MET A N 1
ATOM 904 C CA . MET A 1 110 ? -2.926 -8.593 -2.879 1.00 95.75 110 MET A CA 1
ATOM 905 C C . MET A 1 110 ? -3.084 -10.032 -2.392 1.00 95.75 110 MET A C 1
ATOM 907 O O . MET A 1 110 ? -2.398 -10.920 -2.895 1.00 95.75 110 MET A O 1
ATOM 911 N N . PHE A 1 111 ? -3.973 -10.273 -1.428 1.00 96.81 111 PHE A N 1
ATOM 912 C CA . PHE A 1 111 ? -4.286 -11.617 -0.959 1.00 96.81 111 PHE A CA 1
ATOM 913 C C . PHE A 1 111 ? -4.887 -12.461 -2.087 1.00 96.81 111 PHE A C 1
ATOM 915 O O . PHE A 1 111 ? -4.372 -13.539 -2.378 1.00 96.81 111 PHE A O 1
ATOM 922 N N . TYR A 1 112 ? -5.890 -11.936 -2.795 1.00 96.50 112 TYR A N 1
ATOM 923 C CA . TYR A 1 112 ? -6.472 -12.596 -3.965 1.00 96.50 112 TYR A CA 1
ATOM 924 C C . TYR A 1 112 ? -5.421 -12.930 -5.035 1.00 96.50 112 TYR A C 1
ATOM 926 O O . TYR A 1 112 ? -5.364 -14.065 -5.512 1.00 96.50 112 TYR A O 1
ATOM 934 N N . LEU A 1 113 ? -4.558 -11.971 -5.388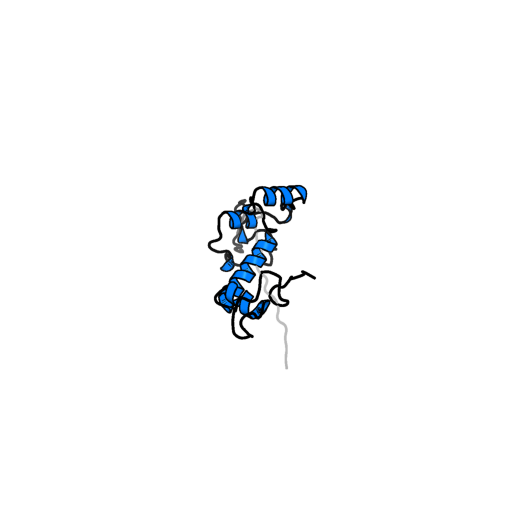 1.00 96.25 113 LEU A N 1
ATOM 935 C CA . LEU A 1 113 ? -3.525 -12.186 -6.400 1.00 96.25 113 LEU A CA 1
ATOM 936 C C . LEU A 1 113 ? -2.542 -13.284 -6.000 1.00 96.25 113 LEU A C 1
ATOM 938 O O . LEU A 1 113 ? -2.214 -14.126 -6.830 1.00 96.25 113 LEU A O 1
ATOM 942 N N . LYS A 1 114 ? -2.100 -13.312 -4.739 1.00 95.94 114 LYS A N 1
ATOM 943 C CA . LYS A 1 114 ? -1.214 -14.375 -4.245 1.00 95.94 114 LYS A CA 1
ATOM 944 C C . LYS A 1 114 ? -1.878 -15.748 -4.328 1.00 95.94 114 LYS A C 1
ATOM 946 O O . LYS A 1 114 ? -1.238 -16.690 -4.778 1.00 95.94 114 LYS A O 1
ATOM 951 N N . GLN A 1 115 ? -3.157 -15.851 -3.968 1.00 96.12 115 GLN A N 1
ATOM 952 C CA . GLN A 1 115 ? -3.893 -17.116 -4.049 1.00 96.12 115 GLN A CA 1
ATOM 953 C C . GLN A 1 115 ? -4.073 -17.595 -5.493 1.00 96.12 115 GLN A C 1
ATOM 955 O O . GLN A 1 115 ? -4.000 -18.792 -5.755 1.00 96.12 115 GLN A O 1
ATOM 960 N N . LYS A 1 116 ? -4.313 -16.671 -6.429 1.00 96.12 116 LYS A N 1
ATOM 961 C CA . LYS A 1 116 ? -4.586 -17.011 -7.828 1.00 96.12 116 LYS A CA 1
ATOM 962 C C . LYS A 1 116 ? -3.324 -17.259 -8.656 1.00 96.12 116 LYS A C 1
ATOM 964 O O . LYS A 1 116 ? -3.321 -18.164 -9.481 1.00 96.12 116 LYS A O 1
ATOM 969 N N . TYR A 1 117 ? -2.284 -16.455 -8.457 1.00 94.00 117 TYR A N 1
ATOM 970 C CA . TYR A 1 117 ? -1.092 -16.430 -9.312 1.00 94.00 117 TYR A CA 1
ATOM 971 C C . TYR A 1 117 ? 0.167 -16.964 -8.622 1.00 94.00 117 TYR A C 1
ATOM 973 O O . TYR A 1 117 ? 1.222 -17.024 -9.242 1.00 94.00 117 TYR A O 1
ATOM 981 N N . GLY A 1 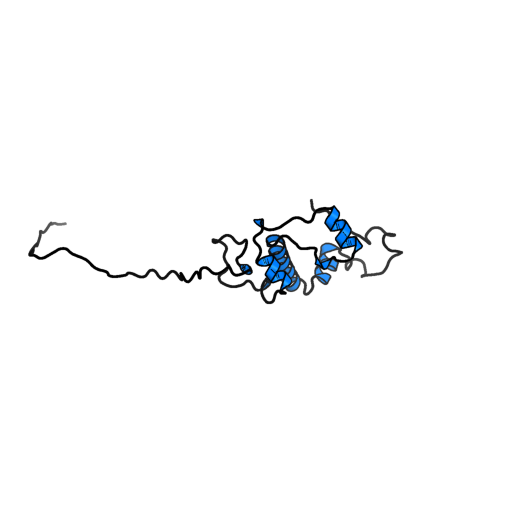118 ? 0.094 -17.327 -7.339 1.00 94.12 118 GLY A N 1
ATOM 982 C CA . GLY A 1 118 ? 1.242 -17.762 -6.537 1.00 94.12 118 GLY A CA 1
ATOM 983 C C . GLY A 1 118 ? 2.119 -16.597 -6.072 1.00 94.12 118 GLY A C 1
ATOM 984 O O . GLY A 1 118 ? 2.501 -16.531 -4.903 1.00 94.12 118 GLY A O 1
ATOM 985 N N . SER A 1 119 ? 2.377 -15.620 -6.943 1.00 93.69 119 SER A N 1
ATOM 986 C CA . SER A 1 119 ? 3.048 -14.379 -6.572 1.00 93.69 119 SER A CA 1
ATOM 987 C C . SER A 1 119 ? 2.478 -13.161 -7.300 1.00 93.69 119 SER A C 1
ATOM 989 O O . SER A 1 119 ? 1.939 -13.233 -8.403 1.00 93.69 119 SER A O 1
ATOM 991 N N . ILE A 1 120 ? 2.623 -11.995 -6.666 1.00 93.12 120 ILE A N 1
ATOM 992 C CA . ILE A 1 120 ? 2.262 -10.714 -7.287 1.00 93.12 120 ILE A CA 1
ATOM 993 C C . ILE A 1 120 ? 3.162 -10.448 -8.505 1.00 93.12 120 ILE A C 1
ATOM 995 O O . ILE A 1 120 ? 2.710 -9.842 -9.471 1.00 93.12 120 ILE A O 1
ATOM 999 N N . MET A 1 121 ? 4.422 -10.898 -8.466 1.00 91.00 121 MET A N 1
ATOM 1000 C CA . MET A 1 121 ? 5.366 -10.695 -9.565 1.00 91.00 121 MET A CA 1
ATOM 1001 C C . MET A 1 121 ? 4.947 -11.482 -10.806 1.00 91.00 121 MET A C 1
ATOM 1003 O O . MET A 1 121 ? 4.926 -10.913 -11.895 1.00 91.00 121 MET A O 1
ATOM 1007 N N . ASP A 1 122 ? 4.536 -12.738 -10.633 1.00 91.12 122 ASP A N 1
ATOM 1008 C CA . ASP A 1 122 ? 4.051 -13.573 -11.734 1.00 91.12 122 ASP A CA 1
ATOM 1009 C C . ASP A 1 122 ? 2.810 -12.951 -12.367 1.00 91.12 122 ASP A C 1
ATOM 1011 O O . ASP A 1 122 ? 2.753 -12.812 -13.586 1.00 91.12 122 ASP A O 1
ATOM 1015 N N . PHE A 1 123 ? 1.869 -12.463 -11.550 1.00 93.50 123 PHE A N 1
ATOM 1016 C CA . PHE A 1 123 ? 0.722 -11.695 -12.039 1.00 93.50 123 PHE A CA 1
ATOM 1017 C C . PHE A 1 123 ? 1.149 -10.470 -12.864 1.00 93.50 123 PHE A C 1
ATOM 1019 O O . PHE A 1 123 ? 0.622 -10.235 -13.947 1.00 93.50 123 PHE A O 1
ATOM 1026 N N . VAL A 1 124 ? 2.100 -9.667 -12.381 1.00 91.62 124 VAL A N 1
ATOM 1027 C CA . VAL A 1 124 ? 2.532 -8.454 -13.094 1.00 91.62 124 VAL A CA 1
ATOM 1028 C C . VAL A 1 124 ? 3.204 -8.796 -14.426 1.00 91.62 124 VAL A C 1
ATOM 1030 O O . VAL A 1 124 ? 2.890 -8.173 -15.439 1.00 91.62 124 VAL A O 1
ATOM 1033 N N . VAL A 1 125 ? 4.099 -9.782 -14.450 1.00 89.75 125 VAL A N 1
ATOM 1034 C CA . VAL A 1 125 ? 4.821 -10.174 -15.669 1.00 89.75 125 VAL A CA 1
ATOM 1035 C C . VAL A 1 125 ? 3.875 -10.769 -16.709 1.00 89.75 125 VAL A C 1
ATOM 1037 O O . VAL A 1 125 ? 3.945 -10.363 -17.868 1.00 89.75 125 VAL A O 1
ATOM 1040 N N . SER A 1 126 ? 2.990 -11.677 -16.294 1.00 89.25 126 SER A N 1
ATOM 1041 C CA . SER A 1 126 ? 2.141 -12.453 -17.208 1.00 89.25 126 SER A CA 1
ATOM 1042 C C . SER A 1 126 ? 0.860 -11.733 -17.629 1.00 89.25 126 SER A C 1
ATOM 1044 O O . SER A 1 126 ? 0.501 -11.761 -18.803 1.00 89.25 126 SER A O 1
ATOM 1046 N N . GLU A 1 127 ? 0.178 -11.050 -16.703 1.00 90.81 127 GLU A N 1
ATOM 1047 C CA . GLU A 1 127 ? -1.163 -10.488 -16.942 1.00 90.81 127 GLU A CA 1
ATOM 1048 C C . GLU A 1 127 ? -1.164 -8.982 -17.192 1.00 90.81 127 GLU A C 1
ATOM 1050 O O . GLU A 1 127 ? -2.079 -8.463 -17.825 1.00 90.81 127 GLU A O 1
ATOM 1055 N N . ARG A 1 128 ? -0.193 -8.241 -16.643 1.00 90.00 128 ARG A N 1
ATOM 1056 C CA . ARG A 1 128 ? -0.130 -6.781 -16.824 1.00 90.00 128 ARG A CA 1
ATOM 1057 C C . ARG A 1 128 ? 0.799 -6.410 -17.968 1.00 90.00 128 ARG A C 1
ATOM 1059 O O . ARG A 1 128 ? 0.413 -5.671 -18.862 1.00 90.00 128 ARG A O 1
ATOM 1066 N N . LEU A 1 129 ? 2.034 -6.897 -17.909 1.00 88.69 129 LEU A N 1
ATOM 1067 C CA . LEU A 1 129 ? 3.091 -6.508 -18.840 1.00 88.69 129 LEU A CA 1
ATOM 1068 C C . LEU A 1 129 ? 3.187 -7.434 -20.058 1.00 88.69 129 LEU A C 1
ATOM 1070 O O . LEU A 1 129 ? 3.751 -7.022 -21.069 1.00 88.69 129 LEU A O 1
ATOM 1074 N N . HIS A 1 130 ? 2.666 -8.662 -19.953 1.00 87.06 130 HIS A N 1
ATOM 1075 C CA . HIS A 1 130 ? 2.774 -9.721 -20.966 1.00 87.06 130 HIS A CA 1
ATOM 1076 C C . HIS A 1 130 ? 4.221 -9.972 -21.436 1.00 87.06 130 HIS A C 1
ATOM 1078 O O . HIS A 1 130 ? 4.480 -10.331 -22.584 1.00 87.06 130 HIS A O 1
ATOM 1084 N N . TRP A 1 131 ? 5.196 -9.767 -20.546 1.00 85.06 131 TRP A N 1
ATOM 1085 C CA . TRP A 1 131 ? 6.624 -9.861 -20.871 1.00 85.06 131 TRP A CA 1
ATOM 1086 C C . TRP A 1 131 ? 7.129 -11.304 -21.018 1.00 85.06 131 TRP A C 1
ATOM 1088 O O . TRP A 1 131 ? 8.252 -11.528 -21.470 1.00 85.06 131 TRP A O 1
ATOM 1098 N N . ASP A 1 132 ? 6.321 -12.290 -20.643 1.00 81.31 132 ASP A N 1
ATOM 1099 C CA . ASP A 1 132 ? 6.615 -13.716 -20.771 1.00 81.31 132 ASP A CA 1
ATOM 1100 C C . ASP A 1 132 ? 6.173 -14.324 -22.116 1.00 81.31 132 ASP A C 1
ATOM 1102 O O . ASP A 1 132 ? 6.646 -15.405 -22.470 1.00 81.31 132 ASP A O 1
ATOM 1106 N N . GLN A 1 133 ? 5.338 -13.632 -22.902 1.00 72.50 133 GLN A N 1
ATOM 1107 C CA . GLN A 1 133 ? 4.732 -14.186 -24.121 1.00 72.50 133 GLN A CA 1
ATOM 1108 C C . GLN A 1 133 ? 5.677 -14.204 -25.343 1.00 72.50 133 GLN A C 1
ATOM 1110 O O . GLN A 1 133 ? 5.585 -15.105 -26.177 1.00 72.50 133 GLN A O 1
ATOM 1115 N N . GLU A 1 134 ? 6.640 -13.278 -25.445 1.00 63.53 134 GLU A N 1
ATOM 1116 C CA . GLU A 1 134 ? 7.529 -13.128 -26.616 1.00 63.53 134 GLU A CA 1
ATOM 1117 C C . GLU A 1 134 ? 8.973 -13.614 -26.373 1.00 63.53 134 GLU A C 1
ATOM 1119 O O . GLU A 1 134 ? 9.955 -12.879 -26.520 1.00 63.53 134 GLU A O 1
ATOM 1124 N N . GLY A 1 135 ? 9.129 -14.891 -26.013 1.00 64.88 135 GLY A N 1
ATOM 1125 C CA . GLY A 1 135 ? 10.450 -15.534 -25.917 1.00 64.88 135 GLY A CA 1
ATOM 1126 C C . GLY A 1 135 ? 11.231 -15.229 -24.632 1.00 64.88 135 GLY A C 1
ATOM 1127 O O . GLY A 1 135 ? 12.453 -15.426 -24.599 1.00 64.88 135 GLY A O 1
ATOM 1128 N N . GLY A 1 136 ? 10.518 -14.791 -23.590 1.00 67.62 136 GLY A N 1
ATOM 1129 C CA .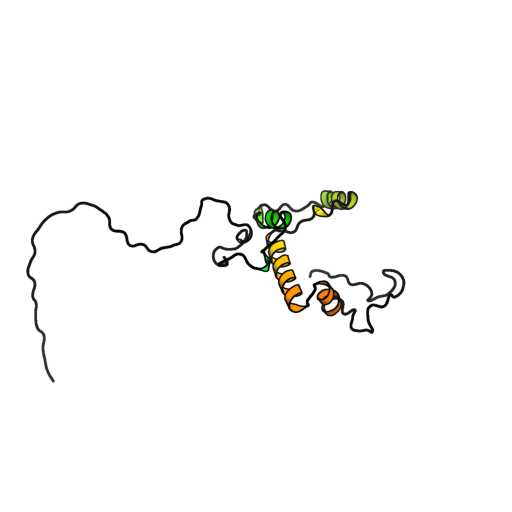 GLY A 1 136 ? 11.013 -14.566 -22.232 1.00 67.62 136 GLY A CA 1
ATOM 1130 C C . GLY A 1 136 ? 11.634 -13.187 -21.986 1.00 67.62 136 GLY A C 1
ATOM 1131 O O . GLY A 1 136 ? 11.860 -12.399 -22.904 1.00 67.62 136 GLY A O 1
ATOM 1132 N N . LEU A 1 137 ? 11.957 -12.920 -20.715 1.00 75.31 137 LEU A N 1
ATOM 1133 C CA . LEU A 1 137 ? 12.598 -11.689 -20.234 1.00 75.31 137 LEU A CA 1
ATOM 1134 C C . LEU A 1 137 ? 14.038 -11.568 -20.767 1.00 75.31 137 LEU A C 1
ATOM 1136 O O . LEU A 1 137 ? 15.002 -11.936 -20.096 1.00 75.31 137 LEU A O 1
ATOM 1140 N N . LYS A 1 138 ? 14.198 -11.067 -21.995 1.00 78.31 138 LYS A N 1
ATOM 1141 C CA . LYS A 1 138 ? 15.504 -10.767 -22.598 1.00 78.31 138 LYS A CA 1
ATOM 1142 C C . LYS A 1 138 ? 15.768 -9.270 -22.556 1.00 78.31 138 LYS A C 1
ATOM 1144 O O . LYS A 1 138 ? 14.953 -8.487 -23.036 1.00 78.31 138 LYS A O 1
ATOM 1149 N N . ALA A 1 139 ? 16.927 -8.886 -22.025 1.00 80.81 139 ALA A N 1
ATOM 1150 C CA . ALA A 1 139 ? 17.365 -7.496 -22.030 1.00 80.81 139 ALA A CA 1
ATOM 1151 C C . ALA A 1 139 ? 17.484 -6.969 -23.471 1.00 80.81 139 ALA A C 1
ATOM 1153 O O . ALA A 1 139 ? 18.031 -7.649 -24.344 1.00 80.81 139 ALA A O 1
ATOM 1154 N N . ARG A 1 140 ? 16.971 -5.759 -23.711 1.00 80.94 140 ARG A N 1
ATOM 1155 C CA . ARG A 1 140 ? 17.029 -5.062 -25.001 1.00 80.94 140 ARG A CA 1
ATOM 1156 C C . ARG A 1 140 ? 17.468 -3.621 -24.754 1.00 80.94 140 ARG A C 1
ATOM 1158 O O . ARG A 1 140 ? 16.750 -2.889 -24.083 1.00 80.94 140 ARG A O 1
ATOM 1165 N N . GLY A 1 141 ? 18.624 -3.245 -25.300 1.00 86.06 141 GLY A N 1
ATOM 1166 C CA . GLY A 1 141 ? 19.135 -1.873 -25.234 1.00 86.06 141 GLY A CA 1
ATOM 1167 C C . GLY A 1 141 ? 19.390 -1.347 -23.816 1.00 86.06 141 GLY A C 1
ATOM 1168 O O . GLY A 1 141 ? 19.462 -2.099 -22.840 1.00 86.06 141 GLY A O 1
ATOM 1169 N N . GLN A 1 142 ? 19.560 -0.033 -23.729 1.00 88.94 142 GLN A N 1
ATOM 1170 C CA . GLN A 1 142 ? 19.567 0.740 -22.492 1.00 88.94 142 GLN A CA 1
ATOM 1171 C C . GLN A 1 142 ? 18.131 0.973 -21.983 1.00 88.94 142 GLN A C 1
ATOM 1173 O O . GLN A 1 142 ? 17.172 0.883 -22.756 1.00 88.94 142 GLN A O 1
ATOM 1178 N N . PRO A 1 143 ? 17.945 1.300 -20.688 1.00 87.50 143 PRO A N 1
ATOM 1179 C CA . PRO A 1 143 ? 16.631 1.657 -20.163 1.00 87.50 143 PRO A CA 1
ATOM 1180 C C . PRO A 1 143 ? 15.973 2.762 -20.998 1.00 87.50 143 PRO A C 1
ATOM 1182 O O . PRO A 1 143 ? 16.598 3.786 -21.270 1.00 87.50 143 PRO A O 1
ATOM 1185 N N . PHE A 1 144 ? 14.706 2.555 -21.366 1.00 87.56 144 PHE A N 1
ATOM 1186 C CA . PHE A 1 144 ? 13.890 3.489 -22.156 1.00 87.56 144 PHE A CA 1
ATOM 1187 C C . PHE A 1 144 ? 14.344 3.704 -23.614 1.00 87.56 144 PHE A C 1
ATOM 1189 O O . PHE A 1 144 ? 13.883 4.642 -24.256 1.00 87.56 144 PHE A O 1
ATOM 1196 N N . GLU A 1 145 ? 15.215 2.844 -24.156 1.00 89.56 145 GLU A N 1
ATOM 1197 C CA . GLU A 1 145 ? 15.665 2.933 -25.556 1.00 89.56 145 GLU A CA 1
ATOM 1198 C C . GLU A 1 145 ? 14.676 2.298 -26.546 1.00 89.56 145 GLU A C 1
ATOM 1200 O O . GLU A 1 145 ? 14.520 2.780 -27.665 1.00 89.56 145 GLU A O 1
ATOM 1205 N N . CYS A 1 146 ? 14.016 1.206 -26.154 1.00 83.50 146 CYS A N 1
ATOM 1206 C CA . CYS A 1 146 ? 13.107 0.461 -27.024 1.00 83.50 146 CYS A CA 1
ATOM 1207 C C . CYS A 1 146 ? 11.659 0.569 -26.541 1.00 83.50 146 CYS A C 1
ATOM 1209 O O . CYS A 1 146 ? 11.373 0.337 -25.362 1.00 83.50 146 CYS A O 1
ATOM 1211 N N . ASP A 1 147 ? 10.731 0.814 -27.462 1.00 80.06 147 ASP A N 1
ATOM 1212 C CA . ASP A 1 147 ? 9.298 0.736 -27.175 1.00 80.06 147 ASP A CA 1
ATOM 1213 C C . ASP A 1 147 ? 8.900 -0.673 -26.692 1.00 80.06 147 ASP A C 1
ATOM 1215 O O . ASP A 1 147 ? 9.528 -1.679 -27.035 1.00 80.06 147 ASP A O 1
ATOM 1219 N N . GLY A 1 148 ? 7.872 -0.753 -25.841 1.00 77.81 148 GLY A N 1
ATOM 1220 C CA . GLY A 1 148 ? 7.405 -2.012 -25.241 1.00 77.81 148 GLY A CA 1
ATOM 1221 C C . GLY A 1 148 ? 8.267 -2.540 -24.081 1.00 77.81 148 GLY A C 1
ATOM 1222 O O . GLY A 1 148 ? 7.885 -3.513 -23.429 1.00 77.81 148 GLY A O 1
ATOM 1223 N N . THR A 1 149 ? 9.395 -1.886 -23.766 1.00 78.38 149 THR A N 1
ATOM 1224 C CA . THR A 1 149 ? 10.211 -2.184 -22.566 1.00 78.38 149 THR A CA 1
ATOM 1225 C C . THR A 1 149 ? 9.745 -1.441 -21.311 1.00 78.38 149 THR A C 1
ATOM 1227 O O . THR A 1 149 ? 10.210 -1.723 -20.208 1.00 78.38 149 THR A O 1
ATOM 1230 N N . TYR A 1 150 ? 8.798 -0.513 -21.457 1.00 81.50 150 TYR A N 1
ATOM 1231 C CA . TYR A 1 150 ? 8.169 0.224 -20.368 1.00 81.50 150 TYR A CA 1
ATOM 1232 C C . TYR A 1 150 ? 6.694 0.481 -20.680 1.00 81.50 150 TYR A C 1
ATOM 1234 O O . TYR A 1 150 ? 6.307 0.661 -21.833 1.00 81.50 150 TYR A O 1
ATOM 1242 N N . TYR A 1 151 ? 5.879 0.531 -19.629 1.00 82.88 151 TYR A N 1
ATOM 1243 C CA . TYR A 1 151 ? 4.458 0.849 -19.711 1.00 82.88 151 TYR A CA 1
ATOM 1244 C C . TYR A 1 151 ? 4.105 1.863 -18.626 1.00 82.88 151 TYR A C 1
ATOM 1246 O O . TYR A 1 151 ? 4.479 1.693 -17.464 1.00 82.88 151 TYR A O 1
ATOM 1254 N N . PHE A 1 152 ? 3.365 2.905 -19.001 1.00 83.25 152 PHE A N 1
ATOM 1255 C CA . PHE A 1 152 ? 2.768 3.841 -18.054 1.00 83.25 152 PHE A CA 1
ATOM 1256 C C . PHE A 1 152 ? 1.299 3.482 -17.864 1.00 83.25 152 PHE A C 1
ATOM 1258 O O . PHE A 1 152 ? 0.515 3.525 -18.809 1.00 83.25 152 PHE A O 1
ATOM 1265 N N . TYR A 1 153 ? 0.923 3.142 -16.633 1.00 80.12 153 TYR A N 1
ATOM 1266 C CA . TYR A 1 153 ? -0.470 2.908 -16.276 1.00 80.12 153 TYR A CA 1
ATOM 1267 C C . TYR A 1 153 ? -1.089 4.223 -15.823 1.00 80.12 153 TYR A C 1
ATOM 1269 O O . TYR A 1 153 ? -0.802 4.717 -14.732 1.00 80.12 153 TYR A O 1
ATOM 1277 N N . LEU A 1 154 ? -1.919 4.796 -16.687 1.00 69.25 154 LEU A N 1
ATOM 1278 C CA . LEU A 1 154 ? -2.761 5.928 -16.336 1.00 69.25 154 LEU A CA 1
ATOM 1279 C C . LEU A 1 154 ? -4.022 5.394 -15.655 1.00 69.25 154 LEU A C 1
ATOM 1281 O O . LEU A 1 154 ? -4.690 4.508 -16.184 1.00 69.25 154 LEU A O 1
ATOM 1285 N N . PHE A 1 155 ? -4.335 5.925 -14.477 1.00 51.94 155 PHE A N 1
ATOM 1286 C CA . PHE A 1 155 ? -5.625 5.694 -13.840 1.00 51.94 155 PHE A CA 1
ATOM 1287 C C . PHE A 1 155 ? -6.630 6.653 -14.488 1.00 51.94 155 PHE A C 1
ATOM 1289 O O . PHE A 1 155 ? -6.565 7.859 -14.255 1.00 51.94 155 PHE A O 1
ATOM 1296 N N . SER A 1 156 ? -7.466 6.116 -15.379 1.00 38.06 156 SER A N 1
ATOM 1297 C CA . SER A 1 156 ? -8.599 6.799 -16.019 1.00 38.06 156 SER A CA 1
ATOM 1298 C C . SER A 1 156 ? -9.842 6.763 -15.146 1.00 38.06 156 SER A C 1
ATOM 1300 O O . SER A 1 156 ? -10.130 5.650 -14.644 1.00 38.06 156 SER A O 1
#

Radius of gyration: 32.11 Å; chains: 1; bounding box: 97×52×72 Å

Secondary structure (DSSP, 8-state):
----------------------------------SS---GGGTT--GGG--SS--GGGTT--HHHHHHHTS-GGGPPPPPHHHHHHHHHTT-GGG----HHHHHHHHHHHHHHHHHHSSHHHHIIIIIS-TTSSSSS---SSTTSSTTS-------

InterPro domains:
  IPR022036 Protein of unknown function DUF3605 [PF12239] (81-148)
  IPR022036 Protein of unknown function DUF3605 [PTHR35020] (35-137)